Protein AF-G5RWZ9-F1 (afdb_monomer_lite)

Secondary structure (DSSP, 8-state):
-EEEEEEES-EEEEEE-S-TT-EEEEEEEEES-EEEEEEE-TT-EEEEEEEEES-EEEEEEES-TT-EEEEEEEEES-EEEEEE--SS-EEEEEEEEES-EEEEEE-

pLDDT: mean 92.65, std 3.11, range [81.38, 97.44]

Organism: NCBI:txid913084

Structure (mmCIF, N/CA/C/O backbone):
data_AF-G5RWZ9-F1
#
_entry.id   AF-G5RWZ9-F1
#
loop_
_atom_site.group_PDB
_atom_site.id
_atom_site.type_symbol
_atom_site.label_atom_id
_atom_site.label_alt_id
_atom_site.label_comp_id
_atom_site.label_asym_id
_atom_site.label_entity_id
_atom_site.label_seq_id
_atom_site.pdbx_PDB_ins_code
_atom_site.Cartn_x
_atom_site.Cartn_y
_atom_site.Cartn_z
_atom_site.occupancy
_atom_site.B_iso_or_equiv
_atom_site.auth_seq_id
_atom_site.auth_comp_id
_atom_site.auth_asym_id
_atom_site.auth_atom_id
_atom_site.pdbx_PDB_model_num
ATOM 1 N N . MET A 1 1 ? 11.264 -1.935 5.680 1.00 91.00 1 MET A N 1
ATOM 2 C CA . MET A 1 1 ? 9.887 -2.281 6.076 1.00 91.00 1 MET A CA 1
ATOM 3 C C . MET A 1 1 ? 9.615 -1.874 7.517 1.00 91.00 1 MET A C 1
ATOM 5 O O . MET A 1 1 ? 10.392 -2.253 8.389 1.00 91.00 1 MET A O 1
ATOM 9 N N . SER A 1 2 ? 8.513 -1.156 7.740 1.00 94.62 2 SER A N 1
ATOM 10 C CA . SER A 1 2 ? 8.045 -0.672 9.044 1.00 94.62 2 SER A CA 1
ATOM 11 C C . SER A 1 2 ? 6.522 -0.822 9.157 1.00 94.62 2 SER A C 1
ATOM 13 O O . SER A 1 2 ? 5.797 -0.526 8.209 1.00 94.62 2 SER A O 1
ATOM 15 N N . ILE A 1 3 ? 6.025 -1.270 10.314 1.00 93.62 3 ILE A N 1
ATOM 16 C CA . ILE A 1 3 ? 4.587 -1.403 10.595 1.00 93.62 3 ILE A CA 1
ATOM 17 C C . ILE A 1 3 ? 4.284 -0.741 11.939 1.00 93.62 3 ILE A C 1
ATOM 19 O O . ILE A 1 3 ? 4.862 -1.106 12.963 1.00 93.62 3 ILE A O 1
ATOM 23 N N . TYR A 1 4 ? 3.348 0.203 11.935 1.00 95.38 4 TYR A N 1
ATOM 24 C CA . TYR A 1 4 ? 2.873 0.931 13.104 1.00 95.38 4 TYR A CA 1
ATOM 25 C C . TYR A 1 4 ? 1.384 0.662 13.298 1.00 95.38 4 TYR A C 1
ATOM 27 O O . TYR A 1 4 ? 0.577 0.921 12.408 1.00 95.38 4 TYR A O 1
ATOM 35 N N . GLN A 1 5 ? 1.008 0.150 14.470 1.00 90.81 5 GLN A N 1
ATOM 36 C CA . GLN A 1 5 ? -0.381 -0.148 14.806 1.00 90.81 5 GLN A CA 1
ATOM 37 C C . GLN A 1 5 ? -0.771 0.537 16.114 1.00 90.81 5 GLN A C 1
ATOM 39 O O . GLN A 1 5 ? -0.156 0.322 17.156 1.00 90.81 5 GLN A O 1
ATOM 44 N N . TYR A 1 6 ? -1.836 1.330 16.059 1.00 94.12 6 TYR A N 1
ATOM 45 C CA . TYR A 1 6 ? -2.417 2.039 17.190 1.00 94.12 6 TYR A CA 1
ATOM 46 C C . TYR A 1 6 ? -3.889 1.642 17.335 1.00 94.12 6 TYR A C 1
ATOM 48 O O . TYR A 1 6 ? -4.643 1.661 16.362 1.00 94.12 6 TYR A O 1
ATOM 56 N N . GLY A 1 7 ? -4.315 1.291 18.549 1.00 93.25 7 GLY A N 1
ATOM 57 C CA . GLY A 1 7 ? -5.669 0.803 18.826 1.00 93.25 7 GLY A CA 1
ATOM 58 C C . GLY A 1 7 ? -5.719 -0.715 19.000 1.00 93.25 7 GLY A C 1
ATOM 59 O O . GLY A 1 7 ? -4.829 -1.285 19.627 1.00 93.25 7 GLY A O 1
ATOM 60 N N . SER A 1 8 ? -6.772 -1.374 18.514 1.00 90.88 8 SER A N 1
ATOM 61 C CA . SER A 1 8 ? -6.999 -2.805 18.767 1.00 90.88 8 SER A CA 1
ATOM 62 C C . SER A 1 8 ? -7.484 -3.559 17.529 1.00 90.88 8 SER A C 1
ATOM 64 O O . SER A 1 8 ? -8.099 -2.990 16.633 1.00 90.88 8 SER A O 1
ATOM 66 N N . ALA A 1 9 ?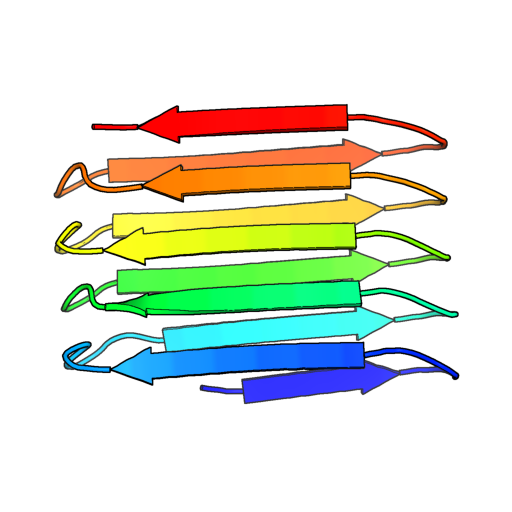 -7.190 -4.862 17.473 1.00 93.12 9 ALA A N 1
ATOM 67 C CA . ALA A 1 9 ? -7.575 -5.763 16.380 1.00 93.12 9 ALA A CA 1
ATOM 68 C C . ALA A 1 9 ? -7.092 -5.353 14.971 1.00 93.12 9 ALA A C 1
ATOM 70 O O . ALA A 1 9 ? -7.638 -5.830 13.983 1.00 93.12 9 ALA A O 1
ATOM 71 N N . ASN A 1 10 ? -6.080 -4.488 14.859 1.00 91.88 10 ASN A N 1
ATOM 72 C CA . ASN A 1 10 ? -5.444 -4.219 13.572 1.00 91.88 10 ASN A CA 1
ATOM 73 C C . ASN A 1 10 ? -4.577 -5.418 13.158 1.00 91.88 10 ASN A C 1
ATOM 75 O O . ASN A 1 10 ? -3.897 -6.016 13.994 1.00 91.88 10 ASN A O 1
ATOM 79 N N . ALA A 1 11 ? -4.572 -5.742 11.872 1.00 94.50 11 ALA A N 1
ATOM 80 C CA . ALA A 1 11 ? -3.747 -6.783 11.281 1.00 94.50 11 ALA A CA 1
ATOM 81 C C . ALA A 1 11 ? -3.026 -6.221 10.055 1.00 94.50 11 ALA A C 1
ATOM 83 O O . ALA A 1 11 ? -3.637 -5.561 9.214 1.00 94.50 11 ALA A O 1
ATOM 84 N N . ALA A 1 12 ? -1.729 -6.485 9.959 1.00 94.31 12 ALA A N 1
ATOM 85 C CA . ALA A 1 12 ? -0.926 -6.123 8.806 1.00 94.31 12 ALA A CA 1
ATOM 86 C C . ALA A 1 12 ? 0.002 -7.286 8.460 1.00 94.31 12 ALA A C 1
ATOM 88 O O . ALA A 1 12 ? 0.718 -7.793 9.326 1.00 94.31 12 ALA A O 1
ATOM 89 N N . LEU A 1 13 ? -0.020 -7.684 7.195 1.00 93.88 13 LEU A N 1
ATOM 90 C CA . LEU A 1 13 ? 0.954 -8.564 6.578 1.00 93.88 13 LEU A CA 1
ATOM 91 C C . LEU A 1 13 ? 1.738 -7.7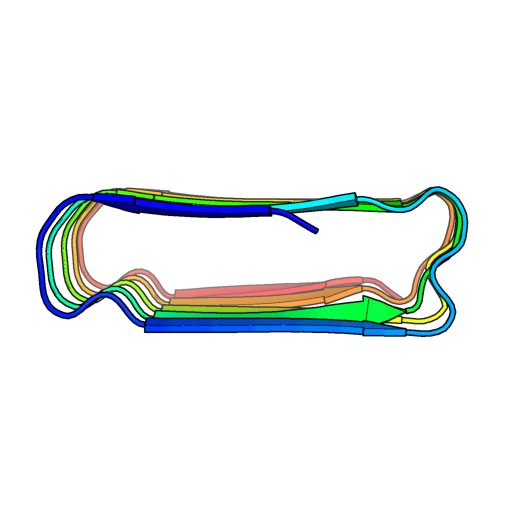38 5.561 1.00 93.88 13 LEU A C 1
ATOM 93 O O . LEU A 1 13 ? 1.155 -6.998 4.772 1.00 93.88 13 LEU A O 1
ATOM 97 N N . ALA A 1 14 ? 3.061 -7.838 5.611 1.00 93.12 14 ALA A N 1
ATOM 98 C CA . ALA A 1 14 ? 3.927 -7.167 4.660 1.00 93.12 14 ALA A CA 1
ATOM 99 C C . ALA A 1 14 ? 5.081 -8.086 4.268 1.00 93.12 14 ALA A C 1
ATOM 101 O O . ALA A 1 14 ? 5.716 -8.705 5.129 1.00 93.12 14 ALA A O 1
ATOM 102 N N . LEU A 1 15 ? 5.351 -8.154 2.970 1.00 92.12 15 LEU A N 1
ATOM 103 C CA . LEU A 1 15 ? 6.456 -8.893 2.386 1.00 92.12 15 LEU A CA 1
ATOM 104 C C . LEU A 1 15 ? 7.281 -7.944 1.524 1.00 92.12 15 LEU A C 1
ATOM 106 O O . LEU A 1 15 ? 6.765 -7.333 0.596 1.00 92.12 15 LEU A O 1
ATOM 110 N N . GLN A 1 16 ? 8.579 -7.872 1.804 1.00 88.69 16 GLN A N 1
ATOM 111 C CA . GLN A 1 16 ? 9.546 -7.166 0.972 1.00 88.69 16 GLN A CA 1
ATOM 112 C C . GLN A 1 16 ? 10.569 -8.188 0.452 1.00 88.69 16 GLN A C 1
ATOM 114 O O . GLN A 1 16 ? 11.337 -8.740 1.240 1.00 88.69 16 GLN A O 1
ATOM 119 N N . SER A 1 17 ? 10.569 -8.460 -0.855 1.00 90.19 17 SER A N 1
ATOM 120 C CA . SER A 1 17 ? 11.448 -9.444 -1.511 1.00 90.19 17 SER A CA 1
ATOM 121 C C . SER A 1 17 ? 12.010 -8.870 -2.801 1.00 90.19 17 SER A C 1
ATOM 123 O O . SER A 1 17 ? 11.260 -8.292 -3.563 1.00 90.19 17 SER A O 1
ATOM 125 N N . ASP A 1 18 ? 13.307 -9.029 -3.072 1.00 85.56 18 ASP A N 1
ATOM 126 C CA . ASP A 1 18 ? 13.950 -8.477 -4.282 1.00 85.56 18 ASP A CA 1
ATOM 127 C C . ASP A 1 18 ? 13.692 -6.969 -4.500 1.00 85.56 18 ASP A C 1
ATOM 129 O O . ASP A 1 18 ? 13.539 -6.491 -5.619 1.00 85.56 18 ASP A O 1
ATOM 133 N N . ALA A 1 19 ? 13.666 -6.212 -3.398 1.00 85.88 19 ALA A N 1
ATOM 134 C CA . ALA A 1 19 ? 13.340 -4.788 -3.374 1.00 85.88 19 ALA A CA 1
ATOM 135 C C . ALA A 1 19 ? 14.491 -3.968 -2.766 1.00 85.88 19 ALA A C 1
ATOM 137 O O . ALA A 1 19 ? 14.439 -3.525 -1.609 1.00 85.88 19 ALA A O 1
ATOM 138 N N . ARG A 1 20 ? 15.596 -3.827 -3.510 1.00 86.12 20 ARG A N 1
ATOM 139 C CA . ARG A 1 20 ? 16.786 -3.102 -3.041 1.00 86.12 20 ARG A CA 1
ATOM 140 C C . ARG A 1 20 ? 16.494 -1.611 -2.955 1.00 86.12 20 ARG A C 1
ATOM 142 O O . ARG A 1 20 ? 15.989 -1.023 -3.904 1.00 86.12 20 ARG A O 1
ATOM 149 N N . LYS A 1 21 ? 16.916 -0.990 -1.845 1.00 88.12 21 LYS A N 1
ATOM 150 C CA . LYS A 1 21 ? 16.691 0.441 -1.554 1.00 88.12 21 LYS A CA 1
ATOM 151 C C . LYS A 1 21 ? 15.212 0.843 -1.620 1.00 88.12 21 LYS A C 1
ATOM 153 O O . LYS A 1 21 ? 14.897 1.973 -1.975 1.00 88.12 21 LYS A O 1
ATOM 158 N N . SER A 1 22 ? 14.334 -0.089 -1.279 1.00 90.69 22 SER A N 1
ATOM 159 C CA . SER A 1 22 ? 12.894 0.130 -1.267 1.00 90.69 22 SER A CA 1
ATOM 160 C C . SER A 1 22 ? 12.376 0.182 0.155 1.00 90.69 22 SER A C 1
ATOM 162 O O . SER A 1 22 ? 12.941 -0.437 1.067 1.00 90.69 22 SER A O 1
ATOM 164 N N . GLU A 1 23 ? 11.281 0.903 0.333 1.00 93.50 23 GLU A N 1
ATOM 165 C CA . GLU A 1 23 ? 10.640 1.086 1.622 1.00 93.50 23 GLU A CA 1
ATOM 166 C C . GLU A 1 23 ? 9.172 0.667 1.560 1.00 93.50 23 GLU A C 1
ATOM 168 O O . GLU A 1 23 ? 8.480 0.806 0.554 1.00 93.50 23 GLU A O 1
ATOM 173 N N . THR A 1 24 ? 8.704 0.099 2.664 1.00 93.69 24 THR A N 1
ATOM 174 C CA . THR A 1 24 ? 7.301 -0.240 2.867 1.00 93.69 24 THR A CA 1
ATOM 175 C C . THR A 1 24 ? 6.945 0.185 4.272 1.00 93.69 24 THR A C 1
ATOM 177 O O . THR A 1 24 ? 7.535 -0.331 5.228 1.00 93.69 24 THR A O 1
ATOM 180 N N . THR A 1 25 ? 5.998 1.108 4.381 1.00 96.62 25 THR A N 1
ATOM 181 C CA . THR A 1 25 ? 5.520 1.650 5.648 1.00 96.62 25 THR A CA 1
ATOM 182 C C . THR A 1 25 ? 4.010 1.500 5.727 1.00 96.62 25 THR A C 1
ATOM 184 O O . THR A 1 25 ? 3.273 1.987 4.872 1.00 96.62 25 THR A O 1
ATOM 187 N N . ILE A 1 26 ? 3.550 0.817 6.774 1.00 95.75 26 ILE A N 1
ATOM 188 C CA . ILE A 1 26 ? 2.130 0.625 7.070 1.00 95.75 26 ILE A CA 1
ATOM 189 C C . ILE A 1 26 ? 1.826 1.291 8.406 1.00 95.75 26 ILE A C 1
ATOM 1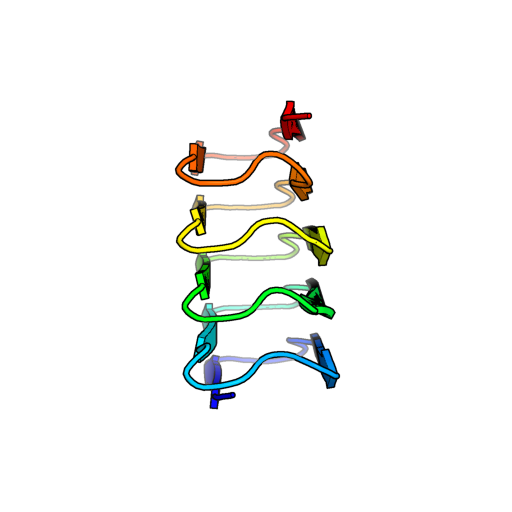91 O O . ILE A 1 26 ? 2.417 0.937 9.422 1.00 95.75 26 ILE A O 1
ATOM 195 N N . THR A 1 27 ? 0.872 2.214 8.417 1.00 96.94 27 THR A N 1
ATOM 196 C CA . THR A 1 27 ? 0.384 2.884 9.623 1.00 96.94 27 THR A CA 1
ATOM 197 C C . THR A 1 27 ? -1.111 2.645 9.774 1.00 96.94 27 THR A C 1
ATOM 199 O O . THR A 1 27 ? -1.915 3.131 8.984 1.00 96.94 27 THR A O 1
ATOM 202 N N . GLN A 1 28 ? -1.502 1.918 10.815 1.00 93.06 28 GLN A N 1
ATOM 203 C CA . GLN A 1 28 ? -2.893 1.631 11.149 1.00 93.06 28 GLN A CA 1
ATOM 204 C C . GLN A 1 28 ? -3.246 2.287 12.477 1.00 93.06 28 GLN A C 1
ATOM 206 O O . GLN A 1 28 ? -2.578 2.071 13.484 1.00 93.06 28 GLN A O 1
ATOM 211 N N . SER A 1 29 ? -4.318 3.067 12.503 1.00 95.94 29 SER A N 1
ATOM 212 C CA . SER A 1 29 ? -4.822 3.712 13.710 1.00 95.94 29 SER A CA 1
ATOM 213 C C . SER A 1 29 ? -6.330 3.517 13.821 1.00 95.94 29 SER A C 1
ATOM 215 O O . SER A 1 29 ? -7.082 3.906 12.929 1.00 95.94 29 SER A O 1
ATOM 217 N N . GLY A 1 30 ? -6.774 2.891 14.912 1.00 94.88 30 GLY A N 1
ATOM 218 C CA . GLY A 1 30 ? -8.176 2.608 15.210 1.00 94.88 30 GLY A CA 1
ATOM 219 C C . GLY A 1 30 ? -8.454 1.121 15.439 1.00 94.88 30 GLY A C 1
ATOM 220 O O . GLY A 1 30 ? -7.705 0.462 16.160 1.00 94.88 30 GLY A O 1
ATOM 221 N N . TYR A 1 31 ? -9.564 0.612 14.899 1.00 95.44 31 TYR A N 1
ATOM 222 C CA . TYR A 1 31 ? -10.082 -0.717 15.239 1.00 95.44 31 TYR A CA 1
ATOM 223 C C . TYR A 1 31 ? -10.285 -1.617 14.019 1.00 95.44 31 TYR A C 1
ATOM 225 O O . TYR A 1 31 ? -11.075 -1.296 13.131 1.00 95.44 31 TYR A O 1
ATOM 233 N N . GLY A 1 32 ? -9.668 -2.797 14.012 1.00 93.00 32 GLY A N 1
ATOM 234 C CA . GLY A 1 32 ? -9.991 -3.824 13.018 1.00 93.00 32 GLY A CA 1
ATOM 235 C C . GLY A 1 32 ? -9.510 -3.521 11.598 1.00 93.00 32 GLY A C 1
ATOM 236 O O . GLY A 1 32 ? -10.121 -4.025 10.661 1.00 93.00 32 GLY A O 1
ATOM 237 N N . ASN A 1 33 ? -8.504 -2.661 11.410 1.00 94.50 33 ASN A N 1
ATOM 238 C CA . ASN A 1 33 ? -7.970 -2.386 10.073 1.00 94.50 33 ASN A CA 1
ATOM 239 C C . ASN A 1 33 ? -7.100 -3.559 9.585 1.00 94.50 33 ASN A C 1
ATOM 241 O O . ASN A 1 33 ? -6.361 -4.146 10.374 1.00 94.50 33 ASN A O 1
ATOM 245 N N . GLY A 1 34 ? -7.195 -3.890 8.299 1.00 96.00 34 GLY A N 1
ATOM 246 C CA . GLY A 1 34 ? -6.480 -4.976 7.632 1.00 96.00 34 GLY A CA 1
ATOM 247 C C . GLY A 1 34 ? -5.588 -4.455 6.508 1.00 96.00 34 GLY A C 1
ATOM 248 O O . GLY A 1 34 ? -6.018 -3.623 5.708 1.00 96.00 34 GLY A O 1
ATOM 249 N N . ALA A 1 35 ? -4.353 -4.937 6.442 1.00 95.94 35 ALA A N 1
ATOM 250 C CA . ALA A 1 35 ? -3.413 -4.613 5.377 1.00 95.94 35 ALA A CA 1
ATOM 251 C C . ALA A 1 35 ? -2.686 -5.873 4.898 1.00 95.94 35 ALA A C 1
ATOM 253 O O . ALA A 1 35 ? -2.203 -6.645 5.725 1.00 95.94 35 ALA A O 1
ATOM 254 N N . ASP A 1 36 ? -2.583 -6.042 3.583 1.00 97.25 36 ASP A N 1
ATOM 255 C CA . ASP A 1 36 ? -1.729 -7.033 2.924 1.00 97.25 36 ASP A CA 1
ATOM 256 C C . ASP A 1 36 ? -0.894 -6.324 1.852 1.00 97.25 36 ASP A C 1
ATOM 258 O O . ASP A 1 36 ? -1.448 -5.681 0.957 1.00 97.25 36 ASP A O 1
ATOM 262 N N . VAL A 1 37 ? 0.431 -6.339 1.998 1.00 95.56 37 VAL A N 1
ATOM 263 C CA . VAL A 1 37 ? 1.340 -5.539 1.169 1.00 95.56 37 VAL A CA 1
ATOM 264 C C . VAL A 1 37 ? 2.515 -6.374 0.663 1.00 95.56 37 VAL A C 1
ATOM 266 O O . VAL A 1 37 ? 3.364 -6.800 1.446 1.00 95.56 37 VAL A O 1
ATOM 269 N N . GLY A 1 38 ? 2.607 -6.542 -0.654 1.00 94.56 38 GLY A N 1
ATOM 270 C CA . GLY A 1 38 ? 3.742 -7.135 -1.355 1.00 94.56 38 GLY A CA 1
ATOM 271 C C . GLY A 1 38 ? 4.597 -6.080 -2.059 1.00 94.56 38 GLY A C 1
ATOM 272 O O . GLY A 1 38 ? 4.101 -5.326 -2.894 1.00 94.56 38 GLY A O 1
ATOM 273 N N . GLN A 1 39 ? 5.894 -6.046 -1.743 1.00 90.81 39 GLN A N 1
ATOM 274 C CA . GLN A 1 39 ? 6.887 -5.172 -2.368 1.00 90.81 39 GLN A CA 1
ATOM 275 C C . GLN A 1 39 ? 8.029 -5.994 -2.975 1.00 90.81 39 GLN A C 1
ATOM 277 O O . GLN A 1 39 ? 8.822 -6.604 -2.252 1.00 90.81 39 GLN A O 1
ATOM 282 N N . GLY A 1 40 ? 8.153 -5.935 -4.297 1.00 91.44 40 GLY A N 1
ATOM 283 C CA . GLY A 1 40 ? 9.237 -6.538 -5.066 1.00 91.44 40 GLY A CA 1
ATOM 284 C C . GLY A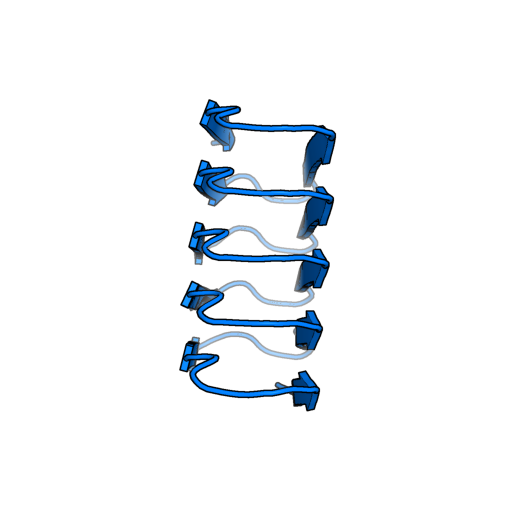 1 40 ? 9.734 -5.689 -6.224 1.00 91.44 40 GLY A C 1
ATOM 285 O O . GLY A 1 40 ? 10.029 -6.195 -7.307 1.00 91.44 40 GLY A O 1
ATOM 286 N N . ALA A 1 41 ? 9.802 -4.377 -6.005 1.00 89.88 41 ALA A N 1
ATOM 287 C CA . ALA A 1 41 ? 10.437 -3.428 -6.906 1.00 89.88 41 ALA A CA 1
ATOM 288 C C . ALA A 1 41 ? 11.656 -2.761 -6.251 1.00 89.88 41 ALA A C 1
ATOM 290 O O . ALA A 1 41 ? 11.624 -2.454 -5.062 1.00 89.88 41 ALA A O 1
ATOM 291 N N . ASP A 1 42 ? 12.722 -2.505 -7.019 1.00 90.50 42 ASP A N 1
ATOM 292 C CA . ASP A 1 42 ? 13.905 -1.748 -6.572 1.00 90.50 42 ASP A CA 1
ATOM 293 C C . ASP A 1 42 ? 13.628 -0.227 -6.550 1.00 90.50 42 ASP A C 1
ATOM 295 O O . ASP A 1 42 ? 12.876 0.282 -7.386 1.00 90.50 42 ASP A O 1
ATOM 299 N N . ASN A 1 43 ? 14.287 0.511 -5.646 1.00 91.00 43 ASN A N 1
ATOM 300 C CA . ASN A 1 43 ? 14.173 1.971 -5.477 1.00 91.00 43 ASN A CA 1
ATOM 301 C C . ASN A 1 43 ? 12.717 2.473 -5.383 1.00 91.00 43 ASN A C 1
ATOM 303 O O . ASN A 1 43 ? 12.373 3.471 -6.008 1.00 91.00 43 ASN A O 1
ATOM 307 N N . SER A 1 44 ? 11.847 1.752 -4.682 1.00 92.38 44 SER A N 1
ATOM 308 C CA . SER A 1 44 ? 10.400 2.005 -4.713 1.00 92.38 44 SER A CA 1
ATOM 309 C C . SER A 1 44 ? 9.808 2.113 -3.315 1.00 92.38 44 SER A C 1
ATOM 311 O O . SER A 1 44 ? 10.295 1.467 -2.381 1.00 92.38 44 SER A O 1
ATOM 313 N N . THR A 1 45 ? 8.748 2.905 -3.162 1.00 94.06 45 THR A N 1
ATOM 314 C CA . THR A 1 45 ? 8.114 3.146 -1.859 1.00 94.06 45 THR A CA 1
ATOM 315 C C . THR A 1 45 ? 6.660 2.702 -1.865 1.00 94.06 45 THR A C 1
ATOM 317 O O . THR A 1 45 ? 5.894 3.053 -2.757 1.00 94.06 45 THR A O 1
ATOM 320 N N . ILE A 1 46 ? 6.249 1.982 -0.823 1.00 94.81 46 ILE A N 1
ATOM 321 C CA . ILE A 1 46 ? 4.835 1.784 -0.497 1.00 94.81 46 ILE A CA 1
ATOM 322 C C . ILE A 1 46 ? 4.542 2.455 0.840 1.00 94.81 46 ILE A C 1
ATOM 324 O O . ILE A 1 46 ? 5.134 2.103 1.861 1.00 94.81 46 ILE A O 1
ATOM 328 N N . GLU A 1 47 ? 3.583 3.373 0.843 1.00 97.00 47 GLU A N 1
ATOM 329 C CA . GLU A 1 47 ? 3.037 3.995 2.042 1.00 97.00 47 GLU A CA 1
ATOM 330 C C . GLU A 1 47 ? 1.535 3.709 2.148 1.00 97.00 47 GLU A C 1
ATOM 332 O O . GLU A 1 47 ? 0.737 4.123 1.306 1.00 97.00 47 GLU A O 1
ATOM 337 N N . LEU A 1 48 ? 1.137 3.017 3.214 1.00 96.50 48 LEU A N 1
ATOM 338 C CA . LEU A 1 48 ? -0.259 2.753 3.546 1.00 96.50 48 LEU A CA 1
ATOM 339 C C . LEU A 1 48 ? -0.607 3.394 4.889 1.00 96.50 48 LEU A C 1
ATOM 341 O O . LEU A 1 48 ? -0.033 3.046 5.917 1.00 96.50 48 LEU A O 1
ATOM 345 N N . THR A 1 49 ? -1.612 4.267 4.895 1.00 97.44 49 THR A N 1
ATOM 346 C CA . THR A 1 49 ? -2.206 4.834 6.109 1.00 97.44 49 THR A CA 1
ATOM 347 C C . THR A 1 49 ? -3.684 4.467 6.204 1.00 97.44 49 THR A C 1
ATOM 349 O O . THR A 1 49 ? -4.485 4.832 5.345 1.00 97.44 49 THR A O 1
ATOM 352 N N . GLN A 1 50 ? -4.068 3.793 7.285 1.00 94.88 50 GLN A N 1
ATOM 353 C CA . GLN A 1 50 ? -5.455 3.470 7.618 1.00 94.88 50 GLN A CA 1
ATOM 354 C C . GLN A 1 50 ? -5.822 4.123 8.946 1.00 94.88 50 GLN A C 1
ATOM 356 O O . GLN A 1 50 ? -5.257 3.799 9.988 1.00 94.88 50 GLN A O 1
ATOM 361 N N . ASN A 1 51 ? -6.783 5.038 8.925 1.00 96.50 51 ASN A N 1
ATOM 362 C CA . ASN A 1 51 ? -7.287 5.725 10.103 1.00 96.50 51 ASN A CA 1
ATOM 363 C C . ASN A 1 51 ? -8.801 5.517 10.228 1.00 96.50 51 ASN A C 1
ATOM 365 O O . ASN A 1 51 ? -9.572 5.943 9.370 1.00 96.50 51 ASN A O 1
ATOM 369 N N . GLY A 1 52 ? -9.229 4.867 11.308 1.00 95.25 52 GLY A N 1
ATOM 370 C CA . GLY A 1 52 ? -10.629 4.567 11.593 1.00 95.25 52 GLY A CA 1
ATOM 371 C C . GLY A 1 52 ? -10.858 3.078 11.833 1.00 95.25 52 GLY A C 1
ATOM 372 O O . GLY A 1 52 ? -10.085 2.450 12.558 1.00 95.25 52 GLY A O 1
ATOM 373 N N . PHE A 1 53 ? -11.940 2.513 11.296 1.00 94.50 53 PHE A N 1
ATOM 374 C CA . PHE A 1 53 ? -12.342 1.145 11.627 1.00 94.50 53 PHE A CA 1
ATOM 375 C C . PHE A 1 53 ? -12.614 0.266 10.410 1.00 94.50 53 PHE A C 1
ATOM 377 O O . PHE A 1 53 ? -13.269 0.687 9.462 1.00 94.50 53 PHE A O 1
ATOM 384 N N . ARG A 1 54 ? -12.182 -0.998 10.469 1.00 94.06 54 ARG A N 1
ATOM 385 C CA . ARG A 1 54 ? -12.464 -2.012 9.436 1.00 94.06 54 ARG A CA 1
ATOM 386 C C . ARG A 1 54 ? -12.080 -1.588 8.012 1.00 94.06 54 ARG A C 1
ATOM 388 O O . ARG A 1 54 ? -12.721 -2.007 7.054 1.00 94.06 54 ARG A O 1
ATOM 395 N N . ASN A 1 55 ? -11.063 -0.744 7.856 1.00 94.62 55 ASN A N 1
ATOM 396 C CA . ASN A 1 55 ? -10.510 -0.466 6.535 1.00 94.62 55 ASN A CA 1
ATOM 397 C C . ASN A 1 55 ? -9.655 -1.657 6.088 1.00 94.62 55 ASN A C 1
ATOM 399 O O . ASN A 1 55 ? -8.974 -2.254 6.916 1.00 94.62 55 ASN A O 1
ATOM 403 N N . ASN A 1 56 ? -9.691 -2.001 4.804 1.00 95.75 56 ASN A N 1
ATOM 404 C CA . ASN A 1 56 ? -8.914 -3.086 4.221 1.00 95.75 56 ASN A CA 1
ATOM 405 C C . ASN A 1 56 ? -8.130 -2.584 3.006 1.00 95.75 56 ASN A C 1
ATOM 407 O O . ASN A 1 56 ? -8.695 -1.910 2.142 1.00 95.75 56 ASN A O 1
ATOM 411 N N . ALA A 1 57 ? -6.850 -2.925 2.922 1.00 95.06 57 ALA A N 1
ATOM 412 C CA . ALA A 1 57 ? -6.012 -2.576 1.783 1.00 95.06 57 ALA A CA 1
ATOM 413 C C . ALA A 1 57 ? -5.165 -3.771 1.345 1.00 95.06 57 ALA A C 1
ATOM 415 O O . ALA A 1 57 ? -4.532 -4.417 2.178 1.00 95.06 57 ALA A O 1
ATOM 416 N N . THR A 1 58 ? -5.138 -4.012 0.038 1.00 97.00 58 THR A N 1
ATOM 417 C CA . THR A 1 58 ? -4.227 -4.952 -0.617 1.00 97.00 58 THR A CA 1
ATOM 418 C C . THR A 1 58 ? -3.390 -4.179 -1.628 1.00 97.00 58 THR A C 1
ATOM 420 O O . THR A 1 58 ? -3.948 -3.487 -2.485 1.00 97.00 58 THR A O 1
ATOM 423 N N . ILE A 1 59 ? -2.067 -4.244 -1.497 1.00 95.25 59 ILE A N 1
ATOM 424 C CA . ILE A 1 59 ? -1.121 -3.517 -2.350 1.00 95.25 59 ILE A CA 1
ATOM 425 C C . ILE A 1 59 ? -0.061 -4.487 -2.857 1.00 95.25 59 ILE A C 1
ATOM 427 O O . ILE A 1 59 ? 0.663 -5.067 -2.057 1.00 95.25 59 ILE A O 1
ATOM 431 N N . ASP A 1 60 ? 0.079 -4.584 -4.173 1.00 93.94 60 ASP A N 1
ATOM 432 C CA . ASP A 1 60 ? 1.100 -5.382 -4.841 1.00 93.94 60 ASP A CA 1
ATOM 433 C C . ASP A 1 60 ? 1.926 -4.502 -5.786 1.00 93.94 60 ASP A C 1
ATOM 435 O O . ASP A 1 60 ? 1.428 -4.003 -6.799 1.00 93.94 60 ASP A O 1
ATOM 439 N N . GLN A 1 61 ? 3.208 -4.318 -5.467 1.00 89.56 61 GLN A N 1
ATOM 440 C CA . GLN A 1 61 ? 4.172 -3.624 -6.318 1.00 89.56 61 GLN A CA 1
ATOM 441 C C . GLN A 1 61 ? 5.278 -4.586 -6.742 1.00 89.56 61 GLN A C 1
ATOM 443 O O . GLN A 1 61 ? 6.102 -4.997 -5.930 1.00 89.56 61 GLN A O 1
ATOM 448 N N . TRP A 1 62 ? 5.328 -4.928 -8.028 1.00 91.12 62 TRP A N 1
ATOM 449 C CA . TRP A 1 62 ? 6.280 -5.910 -8.553 1.00 91.12 62 TRP A CA 1
ATOM 450 C C . TRP A 1 62 ? 6.872 -5.428 -9.870 1.00 91.12 62 TRP A C 1
ATOM 452 O O . TRP A 1 62 ? 6.143 -4.993 -10.752 1.00 91.12 62 TRP A O 1
ATOM 462 N N . ASN A 1 63 ? 8.195 -5.526 -10.032 1.00 89.44 63 ASN A N 1
ATOM 463 C CA . ASN A 1 63 ? 8.911 -5.091 -11.246 1.00 89.44 63 ASN A CA 1
ATOM 464 C C . ASN A 1 63 ? 8.766 -3.592 -11.609 1.00 89.44 63 ASN A C 1
ATOM 466 O O . ASN A 1 63 ? 9.160 -3.179 -12.697 1.00 89.44 63 ASN A O 1
ATOM 470 N N . ALA A 1 64 ? 8.267 -2.766 -10.690 1.00 87.81 64 ALA A N 1
ATOM 471 C CA . ALA A 1 64 ? 7.989 -1.345 -10.886 1.00 87.81 64 ALA A CA 1
ATOM 472 C C . ALA A 1 64 ? 9.128 -0.459 -10.360 1.00 87.81 64 ALA A C 1
ATOM 474 O O . ALA A 1 64 ? 8.985 0.171 -9.319 1.00 87.81 64 ALA A O 1
ATOM 475 N N . LYS A 1 65 ? 10.292 -0.439 -11.018 1.00 89.25 65 LYS A N 1
ATOM 476 C CA . LYS A 1 65 ? 11.452 0.321 -10.511 1.00 89.25 65 LYS A CA 1
ATOM 477 C C . LYS A 1 65 ? 11.143 1.811 -10.380 1.00 89.25 65 LYS A C 1
ATOM 479 O O . LYS A 1 65 ? 10.397 2.350 -11.194 1.00 89.25 65 LYS A O 1
ATOM 484 N N . ASN A 1 66 ? 11.762 2.470 -9.399 1.00 90.19 66 ASN A N 1
ATOM 485 C CA . ASN A 1 66 ? 11.605 3.910 -9.162 1.00 90.19 66 ASN A CA 1
ATOM 486 C C . ASN A 1 66 ? 10.128 4.344 -9.082 1.00 90.19 66 ASN A C 1
ATOM 488 O O . ASN A 1 66 ? 9.747 5.333 -9.707 1.00 90.19 66 ASN A O 1
ATOM 492 N N . SER A 1 67 ? 9.280 3.563 -8.410 1.00 91.62 67 SER A N 1
ATOM 493 C CA . SER A 1 67 ? 7.839 3.825 -8.386 1.00 91.62 67 SER A CA 1
ATOM 494 C C . SER A 1 67 ? 7.290 3.898 -6.973 1.00 91.62 67 SER A C 1
ATOM 496 O O . SER A 1 67 ? 7.735 3.177 -6.081 1.00 91.62 67 SER A O 1
ATOM 498 N N . ASP A 1 68 ? 6.260 4.715 -6.786 1.00 92.88 68 ASP A N 1
ATOM 499 C CA . ASP A 1 68 ? 5.682 4.967 -5.468 1.00 92.88 68 ASP A CA 1
ATOM 500 C C . ASP A 1 68 ? 4.185 4.646 -5.431 1.00 92.88 68 ASP A C 1
ATOM 502 O O . ASP A 1 68 ? 3.422 4.994 -6.337 1.00 92.88 68 ASP A O 1
ATOM 506 N N . ILE A 1 69 ? 3.749 4.004 -4.351 1.00 94.25 69 ILE A N 1
ATOM 507 C CA . ILE A 1 69 ? 2.338 3.785 -4.040 1.00 94.25 69 ILE A CA 1
ATOM 508 C C . ILE A 1 69 ? 2.018 4.466 -2.718 1.00 94.25 69 ILE A C 1
ATOM 510 O O . ILE A 1 69 ? 2.610 4.148 -1.689 1.00 94.25 69 ILE A O 1
ATOM 514 N N . THR A 1 70 ? 1.008 5.332 -2.728 1.00 96.38 70 THR A N 1
ATOM 515 C CA . THR A 1 70 ? 0.454 5.934 -1.514 1.00 96.38 70 THR A CA 1
ATOM 516 C C . THR A 1 70 ? -1.032 5.615 -1.404 1.00 96.38 70 THR A C 1
ATOM 518 O O . THR A 1 70 ? -1.831 5.985 -2.267 1.00 96.38 70 THR A O 1
ATOM 521 N N . VAL A 1 71 ? -1.429 4.958 -0.315 1.00 96.00 71 VAL A N 1
ATOM 522 C CA . VAL A 1 71 ? -2.826 4.623 -0.015 1.00 96.00 71 VAL A CA 1
ATOM 523 C C . VAL A 1 71 ? -3.230 5.233 1.324 1.00 96.00 71 VAL A C 1
ATOM 525 O O . VAL A 1 71 ? -2.651 4.923 2.360 1.00 96.00 71 VAL A O 1
ATOM 528 N N . GLY A 1 72 ? -4.260 6.079 1.315 1.00 96.56 72 GLY A N 1
ATOM 529 C CA . GLY A 1 72 ? -4.859 6.672 2.510 1.00 96.56 72 GLY A CA 1
ATOM 530 C C . GLY A 1 72 ? -6.331 6.295 2.652 1.00 96.56 72 GLY A C 1
ATOM 531 O O . GLY A 1 72 ? -7.147 6.664 1.807 1.00 96.56 72 GLY A O 1
ATOM 532 N N . GLN A 1 73 ? -6.691 5.603 3.731 1.00 93.12 73 GLN A N 1
ATOM 533 C CA . GLN A 1 73 ? -8.072 5.255 4.072 1.00 93.12 73 GLN A CA 1
ATOM 534 C C . GLN A 1 73 ? -8.471 5.932 5.383 1.00 93.12 73 GLN A C 1
ATOM 536 O O . GLN A 1 73 ? -7.924 5.618 6.437 1.00 93.12 73 GLN A O 1
ATOM 541 N N . TYR A 1 74 ? -9.437 6.848 5.321 1.00 95.62 74 TYR A N 1
ATOM 542 C CA . TYR A 1 74 ? -9.940 7.604 6.467 1.00 95.62 74 TYR A CA 1
ATOM 543 C C . TYR A 1 74 ? -11.434 7.330 6.658 1.00 95.62 74 TYR A C 1
ATOM 545 O O . TYR A 1 74 ? -12.244 7.615 5.777 1.00 95.62 74 TYR A O 1
ATOM 553 N N . GLY A 1 75 ? -11.818 6.801 7.818 1.00 94.81 75 GLY A N 1
ATOM 554 C CA . GLY A 1 75 ? -13.199 6.444 8.138 1.00 94.81 75 GLY A CA 1
ATOM 555 C C . GLY A 1 75 ? -13.393 4.940 8.312 1.00 94.81 75 GLY A C 1
ATOM 556 O O . GLY A 1 75 ? -12.582 4.283 8.965 1.00 94.81 75 GLY A O 1
ATOM 557 N N . GLY A 1 76 ? -14.507 4.409 7.809 1.00 92.31 76 GLY A N 1
ATOM 558 C CA . GLY A 1 76 ? -14.967 3.061 8.138 1.00 92.31 76 GLY A CA 1
ATOM 559 C C . GLY A 1 76 ? -15.206 2.175 6.922 1.00 92.31 76 GLY A C 1
ATOM 560 O O . GLY A 1 76 ? -15.777 2.639 5.941 1.00 92.31 76 GLY A O 1
ATOM 561 N N . ASN A 1 77 ? -14.870 0.886 6.995 1.00 93.06 77 ASN A N 1
ATOM 562 C CA . ASN A 1 77 ? -15.186 -0.091 5.940 1.00 93.06 77 ASN A CA 1
ATOM 563 C C . ASN A 1 77 ? -14.712 0.324 4.527 1.00 93.06 77 ASN A C 1
ATOM 565 O O . ASN A 1 77 ? -15.390 0.025 3.545 1.00 93.06 77 ASN A O 1
ATOM 569 N N . ASN A 1 78 ? -13.595 1.045 4.396 1.00 92.69 78 ASN A N 1
ATOM 570 C CA . ASN A 1 78 ? -13.036 1.348 3.078 1.00 92.69 78 ASN A CA 1
ATOM 571 C C . ASN A 1 78 ? -12.206 0.163 2.565 1.00 92.69 78 ASN A C 1
ATOM 573 O O . ASN A 1 78 ? -11.524 -0.491 3.350 1.00 92.69 78 ASN A O 1
ATOM 577 N N . ALA A 1 79 ? -12.237 -0.095 1.260 1.00 94.31 79 ALA A N 1
ATOM 578 C CA . ALA A 1 79 ? -11.485 -1.156 0.598 1.00 94.31 79 ALA A CA 1
ATOM 579 C C . ALA A 1 79 ? -10.629 -0.587 -0.541 1.00 94.31 79 ALA A C 1
ATOM 581 O O . ALA A 1 79 ? -11.149 0.105 -1.417 1.00 94.31 79 ALA A O 1
ATOM 582 N N . ALA A 1 80 ? -9.329 -0.873 -0.538 1.00 94.19 80 ALA A N 1
ATOM 583 C CA . ALA A 1 80 ? -8.403 -0.465 -1.590 1.00 94.19 80 ALA A CA 1
ATOM 584 C C . ALA A 1 80 ? -7.667 -1.684 -2.152 1.00 94.19 80 ALA A C 1
ATOM 586 O O . ALA A 1 80 ? -7.146 -2.497 -1.390 1.00 94.19 80 ALA A O 1
ATOM 587 N N . LEU A 1 81 ? -7.606 -1.781 -3.478 1.00 95.38 81 LEU A N 1
ATOM 588 C CA . LEU A 1 81 ? -6.774 -2.736 -4.205 1.00 95.38 81 LEU A CA 1
ATOM 589 C C . LEU A 1 81 ? -5.849 -1.964 -5.144 1.00 95.38 81 LEU A C 1
ATOM 591 O O . LEU A 1 81 ? -6.332 -1.234 -6.014 1.00 95.38 81 LEU A O 1
ATOM 595 N N . VAL A 1 82 ? -4.540 -2.119 -4.978 1.00 93.88 82 VAL A N 1
ATOM 596 C CA . VAL A 1 82 ? -3.543 -1.468 -5.832 1.00 93.88 82 VAL A CA 1
ATOM 597 C C . VAL A 1 82 ? -2.592 -2.501 -6.414 1.00 93.88 82 VAL A C 1
ATOM 599 O O . VAL A 1 82 ? -1.945 -3.212 -5.657 1.00 93.88 82 VAL A O 1
ATOM 602 N N . ASN A 1 83 ? -2.469 -2.529 -7.742 1.00 92.19 83 ASN A N 1
ATOM 603 C CA . ASN A 1 83 ? -1.457 -3.316 -8.444 1.00 92.19 83 ASN A CA 1
ATOM 604 C C . ASN A 1 83 ? -0.596 -2.395 -9.311 1.00 92.19 83 ASN A C 1
ATOM 606 O O . ASN A 1 83 ? -1.116 -1.709 -10.194 1.00 92.19 83 ASN A O 1
ATOM 610 N N . GLN A 1 84 ? 0.713 -2.396 -9.084 1.00 88.62 84 GLN A N 1
ATOM 611 C CA . GLN A 1 84 ? 1.665 -1.584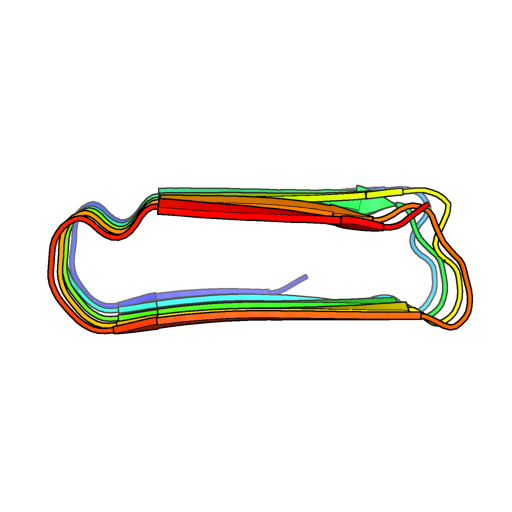 -9.834 1.00 88.62 84 GLN A CA 1
ATOM 612 C C . GLN A 1 84 ? 2.781 -2.449 -10.408 1.00 88.62 84 GLN A C 1
ATOM 614 O O . GLN A 1 84 ? 3.507 -3.118 -9.669 1.00 88.62 84 GLN A O 1
ATOM 619 N N . THR A 1 85 ? 2.965 -2.359 -11.722 1.00 90.31 85 THR A N 1
ATOM 620 C CA . THR A 1 85 ? 4.088 -2.992 -12.428 1.00 90.31 85 THR A CA 1
ATOM 621 C C . THR A 1 85 ? 4.840 -2.045 -13.366 1.00 90.31 85 THR A C 1
ATOM 623 O O . THR A 1 85 ? 5.933 -2.389 -13.816 1.00 90.31 85 THR A O 1
ATOM 626 N N . ALA A 1 86 ? 4.322 -0.835 -13.603 1.00 88.44 86 ALA A N 1
ATOM 627 C CA . ALA A 1 86 ? 4.992 0.178 -14.408 1.00 88.44 86 ALA A CA 1
ATOM 628 C C . ALA A 1 86 ? 6.183 0.769 -13.648 1.00 88.44 86 ALA A C 1
ATOM 630 O O . ALA A 1 86 ? 6.056 1.143 -12.483 1.00 88.44 86 ALA A O 1
ATOM 631 N N . SER A 1 87 ? 7.331 0.904 -14.310 1.00 90.88 87 SER A N 1
ATOM 632 C CA . SER A 1 87 ? 8.472 1.647 -13.756 1.00 90.88 87 SER A CA 1
ATOM 633 C C . SER A 1 87 ? 8.291 3.160 -13.925 1.00 90.88 87 SER A C 1
ATOM 635 O O . SER A 1 87 ? 7.545 3.600 -14.799 1.00 90.88 87 SER A O 1
ATOM 637 N N . ASP A 1 88 ? 8.985 3.942 -13.096 1.00 91.12 88 ASP A N 1
ATOM 638 C CA . ASP A 1 88 ? 8.961 5.410 -13.088 1.00 91.12 88 ASP A CA 1
ATOM 639 C C . ASP A 1 88 ? 7.532 5.984 -12.974 1.00 91.12 88 ASP A C 1
ATOM 641 O O . ASP A 1 88 ? 7.150 6.932 -13.666 1.00 91.12 88 ASP A O 1
ATOM 645 N N . SER A 1 89 ? 6.715 5.371 -12.112 1.00 89.38 89 SER A N 1
ATOM 646 C CA . SER A 1 89 ? 5.285 5.653 -12.000 1.00 89.38 89 SER A CA 1
ATOM 647 C C . SER A 1 89 ? 4.831 5.898 -10.558 1.00 89.38 89 SER A C 1
ATOM 649 O O . SER A 1 89 ? 5.512 5.556 -9.592 1.00 89.38 89 SER A O 1
ATOM 651 N N . SER A 1 90 ? 3.662 6.521 -10.394 1.00 91.69 90 SER A N 1
ATOM 652 C CA . SER A 1 90 ? 3.091 6.794 -9.075 1.00 91.69 90 SER A CA 1
ATOM 653 C C . SER A 1 90 ? 1.594 6.512 -9.050 1.00 91.69 90 SER A C 1
ATOM 655 O O . SER A 1 90 ? 0.850 6.990 -9.911 1.00 91.69 90 SER A O 1
ATOM 657 N N . VAL A 1 91 ? 1.154 5.763 -8.035 1.00 92.12 91 VAL A N 1
ATOM 658 C CA . VAL A 1 91 ? -0.262 5.513 -7.748 1.00 92.12 91 VAL A CA 1
ATOM 659 C C . VAL A 1 91 ? -0.635 6.143 -6.418 1.00 92.12 91 VAL A C 1
ATOM 661 O O . VAL A 1 91 ? -0.036 5.862 -5.383 1.00 92.12 91 VAL A O 1
ATOM 664 N N . MET A 1 92 ? -1.701 6.940 -6.438 1.00 94.94 92 MET A N 1
ATOM 665 C CA . MET A 1 92 ? -2.329 7.478 -5.240 1.00 94.94 92 MET A CA 1
ATOM 666 C C . MET A 1 92 ? -3.766 6.968 -5.132 1.00 94.94 92 MET A C 1
ATOM 668 O O . MET A 1 92 ? -4.573 7.164 -6.041 1.00 94.94 92 MET A O 1
ATOM 672 N N 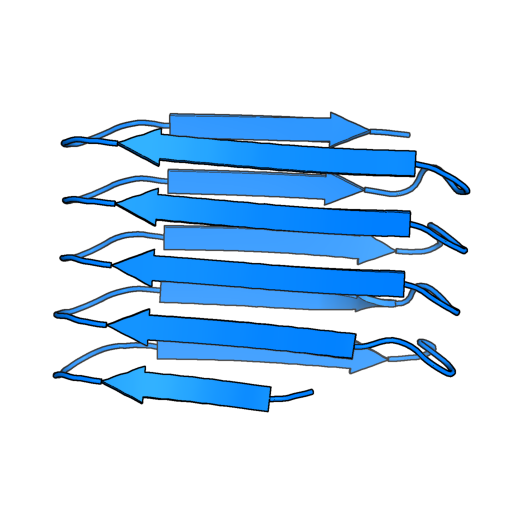. VAL A 1 93 ? -4.115 6.394 -3.981 1.00 93.94 93 VAL A N 1
ATOM 673 C CA . VAL A 1 93 ? -5.501 6.099 -3.600 1.00 93.94 93 VAL A CA 1
ATOM 674 C C . VAL A 1 93 ? -5.834 6.843 -2.315 1.00 93.94 93 VAL A C 1
ATOM 676 O O . VAL A 1 93 ? -5.148 6.701 -1.306 1.00 93.94 93 VAL A O 1
ATOM 679 N N . ARG A 1 94 ? -6.925 7.615 -2.323 1.00 96.00 94 ARG A N 1
ATOM 680 C CA . ARG A 1 94 ? -7.436 8.293 -1.126 1.00 96.00 94 ARG A CA 1
ATOM 681 C C . ARG A 1 94 ? -8.932 8.056 -0.969 1.00 96.00 94 ARG A C 1
ATOM 683 O O . ARG A 1 94 ? -9.719 8.478 -1.810 1.00 96.00 94 ARG A O 1
ATOM 690 N N . GLN A 1 95 ? -9.317 7.417 0.129 1.00 89.69 95 GLN A N 1
ATOM 691 C CA . GLN A 1 95 ? -10.703 7.119 0.483 1.00 89.69 95 GLN A CA 1
ATOM 692 C C . GLN A 1 95 ? -11.061 7.825 1.786 1.00 89.69 95 GLN A C 1
ATOM 694 O O . GLN A 1 95 ? -10.343 7.703 2.776 1.00 89.69 95 GLN A O 1
ATOM 699 N N . VAL A 1 96 ? -12.163 8.575 1.785 1.00 94.56 96 VAL A N 1
ATOM 700 C CA . VAL A 1 96 ? -12.657 9.301 2.961 1.00 94.56 96 VAL A CA 1
ATOM 701 C C . VAL A 1 96 ? -14.140 8.995 3.140 1.00 94.56 96 VAL A C 1
ATOM 703 O O . VAL A 1 96 ? -14.917 9.155 2.201 1.00 94.56 96 VAL A O 1
ATOM 706 N N . GLY A 1 97 ? -14.542 8.563 4.333 1.00 91.25 97 GLY A N 1
ATOM 707 C CA . GLY A 1 97 ? -15.935 8.256 4.664 1.00 91.25 97 GLY A CA 1
ATOM 708 C C . GLY A 1 97 ? -16.170 6.777 4.954 1.00 91.25 97 GLY A C 1
ATOM 709 O O . GLY A 1 97 ? -15.306 6.103 5.517 1.00 91.25 97 GLY A O 1
ATOM 710 N N . PHE A 1 98 ? -17.371 6.296 4.629 1.00 94.31 98 PHE A N 1
ATOM 711 C CA . PHE A 1 98 ? -17.813 4.939 4.939 1.00 94.31 98 PHE A CA 1
ATOM 712 C C . PHE A 1 98 ? -18.078 4.131 3.667 1.00 94.31 98 PHE A C 1
ATOM 714 O O . PHE A 1 98 ? -18.852 4.574 2.821 1.00 94.31 98 PHE A O 1
ATOM 721 N N . GLY A 1 99 ? -17.499 2.932 3.564 1.00 86.44 99 GLY A N 1
ATOM 722 C CA . GLY A 1 99 ? -17.853 1.965 2.518 1.00 86.44 99 GLY A CA 1
ATOM 723 C C . GLY A 1 99 ? -17.296 2.269 1.125 1.00 86.44 99 GLY A C 1
ATOM 724 O O . GLY A 1 99 ? -17.868 1.808 0.139 1.00 86.44 99 GLY A O 1
ATOM 725 N N . ASN A 1 100 ? -16.219 3.052 1.006 1.00 86.94 100 ASN A N 1
ATOM 726 C CA . ASN A 1 100 ? -15.625 3.326 -0.303 1.00 86.94 100 ASN A CA 1
ATOM 727 C C . ASN A 1 100 ? -14.869 2.099 -0.827 1.00 86.94 100 ASN A C 1
ATOM 729 O O . ASN A 1 100 ? -14.182 1.424 -0.064 1.00 86.94 100 ASN A O 1
ATOM 733 N N . ASN A 1 101 ? -14.914 1.866 -2.139 1.00 92.38 101 ASN A N 1
ATOM 734 C CA . ASN A 1 101 ? -14.093 0.860 -2.810 1.00 92.38 101 ASN A CA 1
ATOM 735 C C . ASN A 1 101 ? -13.273 1.517 -3.927 1.00 92.38 101 ASN A C 1
ATOM 737 O O . ASN A 1 101 ? -13.817 2.299 -4.705 1.00 92.38 101 ASN A O 1
ATOM 741 N N . ALA A 1 102 ? -11.975 1.238 -3.986 1.00 90.31 102 ALA A N 1
ATOM 742 C CA . ALA A 1 102 ? -11.065 1.808 -4.971 1.00 90.31 102 ALA A CA 1
ATOM 743 C C . ALA A 1 102 ? -10.149 0.719 -5.518 1.00 90.31 102 ALA A C 1
ATOM 745 O O . ALA A 1 102 ? -9.568 -0.062 -4.765 1.00 90.31 102 ALA A O 1
ATOM 746 N N . THR A 1 103 ? -9.996 0.703 -6.838 1.00 93.06 103 THR A N 1
ATOM 747 C CA . THR A 1 103 ? -9.044 -0.162 -7.526 1.00 93.06 103 THR A CA 1
ATOM 748 C C . THR A 1 103 ? -8.172 0.697 -8.422 1.00 93.06 103 THR A C 1
ATOM 750 O O . THR A 1 103 ? -8.694 1.460 -9.235 1.00 93.06 103 THR A O 1
ATOM 753 N N . ALA A 1 104 ? -6.859 0.575 -8.269 1.00 89.19 104 ALA A N 1
ATOM 754 C CA . ALA A 1 104 ? -5.882 1.235 -9.119 1.00 89.19 104 ALA A CA 1
ATOM 755 C C . ALA A 1 104 ? -4.929 0.183 -9.684 1.00 89.19 104 ALA A C 1
ATOM 757 O O . ALA A 1 104 ? -4.287 -0.547 -8.935 1.00 89.19 104 ALA A O 1
ATOM 758 N N . ASN A 1 105 ? -4.856 0.108 -11.008 1.00 88.94 105 ASN A N 1
ATOM 759 C CA . ASN A 1 105 ? -3.930 -0.768 -11.706 1.00 88.94 105 ASN A CA 1
ATOM 760 C C . ASN A 1 105 ? -3.078 0.085 -12.637 1.00 88.94 105 ASN A C 1
ATOM 762 O O . ASN A 1 105 ? -3.624 0.890 -13.395 1.00 88.94 105 ASN A O 1
ATOM 766 N N . GLN A 1 106 ? -1.768 -0.102 -12.589 1.00 81.38 106 GLN A N 1
ATOM 767 C CA . GLN A 1 106 ? -0.840 0.567 -13.487 1.00 81.38 106 GLN A CA 1
ATOM 768 C C . GLN A 1 106 ? 0.218 -0.440 -13.961 1.00 81.38 106 GLN A C 1
ATOM 770 O O . GLN A 1 106 ? 0.744 -1.239 -13.179 1.00 81.38 106 GLN A O 1
ATOM 775 N N . TYR A 1 107 ? 0.440 -0.458 -15.275 1.00 84.12 107 TYR A N 1
ATOM 776 C CA . TYR A 1 107 ? 1.246 -1.439 -16.004 1.00 84.12 107 TYR A CA 1
ATOM 777 C C . TYR A 1 107 ? 2.212 -0.732 -16.946 1.00 84.12 107 TYR A C 1
ATOM 779 O O . TYR A 1 107 ? 1.787 0.296 -17.526 1.00 84.12 107 TYR A O 1
#

InterPro domains:
  IPR009742 Curlin associated [PF07012] (2-30)
  IPR009742 Curlin associated [PF07012] (42-75)
  IPR061451 Major curlin subunit, enterobacterales [NF007470] (1-107)

Foldseek 3Di:
DEEAEAEDQEEEDEDADCAACEEEYAHAHEENEEYYYYHNEYLEYEAHYHYEYNEYEYEHEHCAYNEYEHEAHAYEQEYEYEAHNHYPYYYYHHHYYYNHYYYYYYD

Sequence (107 aa):
MSIYQYGSANAALALQSDARKSETTITQSGYGNGADVGQGADNSTIELTQNGFRNNATIDQWNAKNSDITVGQYGGNNAALVNQTASDSSVMVRQVGFGNNATANQY

Radius of gyration: 12.8 Å; chains: 1; bounding box: 35×19×35 Å